Protein AF-A7HJP1-F1 (afdb_monomer_lite)

Secondary structure (DSSP, 8-state):
-TTTTT-HHHHHHHHHHHHHHHHHHHHH--HHHHHHHHHHHHHHHHHHHHHHHHHHHHHHHHHHGGGTPPPP---HHHHHHHHHHHHHHHHHHHHHHHHTT-

Structure (mmCIF, N/CA/C/O backbone):
data_AF-A7HJP1-F1
#
_entry.id   AF-A7HJP1-F1
#
loop_
_atom_site.group_PDB
_atom_site.id
_atom_site.type_symbol
_atom_site.label_atom_id
_atom_site.label_alt_id
_atom_site.label_comp_id
_atom_site.label_asym_id
_atom_site.label_entity_id
_atom_site.label_seq_id
_atom_site.pdbx_PDB_ins_code
_atom_site.Cartn_x
_atom_site.Cartn_y
_atom_site.Cartn_z
_atom_site.occupancy
_atom_site.B_iso_or_equiv
_atom_site.auth_seq_id
_atom_site.auth_comp_id
_atom_site.auth_asym_id
_atom_site.auth_atom_id
_atom_site.pdbx_PDB_model_num
ATOM 1 N N . MET A 1 1 ? -16.244 -2.476 -17.952 1.00 65.00 1 MET A N 1
ATOM 2 C CA . MET A 1 1 ? -16.775 -3.621 -17.185 1.00 65.00 1 MET A CA 1
ATOM 3 C C . MET A 1 1 ? -16.773 -3.321 -15.684 1.00 65.00 1 MET A C 1
ATOM 5 O O . MET A 1 1 ? -17.822 -2.960 -15.179 1.00 65.00 1 MET A O 1
ATOM 9 N N . TYR A 1 2 ? -15.620 -3.261 -15.006 1.00 73.06 2 TYR A N 1
ATOM 10 C CA . TYR A 1 2 ? -15.536 -3.094 -13.537 1.00 73.06 2 TYR A CA 1
ATOM 11 C C . TYR A 1 2 ? -16.215 -1.852 -12.921 1.00 73.06 2 TYR A C 1
ATOM 13 O O . TYR A 1 2 ? -16.782 -1.940 -11.837 1.00 73.06 2 TYR A O 1
ATOM 21 N N . ILE A 1 3 ? -16.205 -0.699 -13.602 1.00 68.75 3 ILE A N 1
ATOM 22 C CA . ILE A 1 3 ? -16.883 0.523 -13.117 1.00 68.75 3 ILE A CA 1
ATOM 23 C C . ILE A 1 3 ? -18.410 0.348 -13.118 1.00 68.75 3 ILE A C 1
ATOM 25 O O . ILE A 1 3 ? -19.083 0.767 -12.179 1.00 68.75 3 ILE A O 1
ATOM 29 N N . PHE A 1 4 ? -18.949 -0.303 -14.151 1.00 75.38 4 PHE A N 1
ATOM 30 C CA . PHE A 1 4 ? -20.386 -0.559 -14.286 1.00 75.38 4 PHE A CA 1
ATOM 31 C C . PHE A 1 4 ? -20.877 -1.609 -13.282 1.00 75.38 4 PHE A C 1
ATOM 33 O O . PHE A 1 4 ? -22.018 -1.552 -12.839 1.00 75.38 4 PHE A O 1
ATOM 40 N N . GLU A 1 5 ? -19.986 -2.500 -12.847 1.00 85.19 5 GLU A N 1
ATOM 41 C CA . GLU A 1 5 ? -20.230 -3.485 -11.786 1.00 85.19 5 GLU A CA 1
ATOM 42 C C . GLU A 1 5 ? -19.968 -2.936 -10.369 1.00 85.19 5 GLU A C 1
ATOM 44 O O . GLU A 1 5 ? -19.972 -3.694 -9.404 1.00 85.19 5 GLU A O 1
ATOM 49 N N . LYS A 1 6 ? -19.733 -1.621 -10.219 1.00 84.94 6 LYS A N 1
ATOM 50 C CA . LYS A 1 6 ? -19.424 -0.944 -8.940 1.00 84.94 6 LYS A CA 1
ATOM 51 C C . LYS A 1 6 ? -18.158 -1.452 -8.233 1.00 84.94 6 LYS A C 1
ATOM 53 O O . LYS A 1 6 ? -17.942 -1.180 -7.053 1.00 84.94 6 LYS A O 1
ATOM 58 N N . GLN A 1 7 ? -17.267 -2.131 -8.951 1.00 86.69 7 GLN A N 1
ATOM 59 C CA . GLN A 1 7 ? -15.986 -2.617 -8.433 1.00 86.69 7 GLN A CA 1
ATOM 60 C C . GLN A 1 7 ? -14.910 -1.525 -8.539 1.00 86.69 7 GLN A C 1
ATOM 62 O O . GLN A 1 7 ? -13.897 -1.667 -9.228 1.00 86.69 7 GLN A O 1
ATOM 67 N N . TYR A 1 8 ? -15.139 -0.395 -7.866 1.00 83.38 8 TYR A N 1
ATOM 68 C CA . TYR A 1 8 ? -14.315 0.810 -8.017 1.00 83.38 8 TYR A CA 1
ATOM 69 C C . TYR A 1 8 ? -12.863 0.619 -7.564 1.00 83.38 8 TYR A C 1
ATOM 71 O O . TYR A 1 8 ? -11.949 1.104 -8.226 1.00 83.38 8 TYR A O 1
ATOM 79 N N . ILE A 1 9 ? -12.636 -0.135 -6.482 1.00 77.81 9 ILE A N 1
ATOM 80 C CA . ILE A 1 9 ? -11.284 -0.432 -5.981 1.00 77.81 9 ILE A CA 1
ATOM 81 C C . ILE A 1 9 ? -10.499 -1.235 -7.023 1.00 77.81 9 ILE A C 1
ATOM 83 O O . ILE A 1 9 ? -9.353 -0.915 -7.328 1.00 77.81 9 ILE A O 1
ATOM 87 N N . PHE A 1 10 ? -11.135 -2.240 -7.625 1.00 81.12 10 PHE A N 1
ATOM 88 C CA . PHE A 1 10 ? -10.498 -3.063 -8.646 1.00 81.12 10 PHE A CA 1
ATOM 89 C C . PHE A 1 10 ? -10.211 -2.268 -9.928 1.00 81.12 10 PHE A C 1
ATOM 91 O O . PHE A 1 10 ? -9.123 -2.368 -10.497 1.00 81.12 10 PHE A O 1
ATOM 98 N N . ALA A 1 11 ? -11.145 -1.404 -10.340 1.00 85.12 11 ALA A N 1
ATOM 99 C CA . ALA A 1 11 ? -10.940 -0.490 -11.460 1.00 85.12 11 ALA A CA 1
ATOM 100 C C . ALA A 1 11 ? -9.761 0.473 -11.216 1.00 85.12 11 ALA A C 1
ATOM 102 O O . ALA A 1 11 ? -8.931 0.661 -12.106 1.00 85.12 11 ALA A O 1
ATOM 103 N N . LEU A 1 12 ? -9.646 1.034 -10.007 1.00 83.12 12 LEU A N 1
ATOM 104 C CA . LEU A 1 12 ? -8.541 1.912 -9.606 1.00 83.12 12 LEU A CA 1
ATOM 105 C C . LEU A 1 12 ? -7.190 1.184 -9.644 1.00 83.12 12 LEU A C 1
ATOM 107 O O . LEU A 1 12 ? -6.196 1.740 -10.118 1.00 83.12 12 LEU A O 1
ATOM 111 N N . ILE A 1 13 ? -7.156 -0.064 -9.172 1.00 84.81 13 ILE A N 1
ATOM 112 C CA . ILE A 1 13 ? -5.962 -0.914 -9.194 1.00 84.81 13 ILE A CA 1
ATOM 113 C C . ILE A 1 13 ? -5.503 -1.168 -10.629 1.00 84.81 13 ILE A C 1
ATOM 115 O O . ILE A 1 13 ? -4.341 -0.912 -10.944 1.00 84.81 13 ILE A O 1
ATOM 119 N N . LEU A 1 14 ? -6.402 -1.616 -11.511 1.00 87.31 14 LEU A N 1
ATOM 120 C CA . LEU A 1 14 ? -6.078 -1.879 -12.916 1.00 87.31 14 LEU A CA 1
ATOM 121 C C . LEU A 1 14 ? -5.628 -0.618 -13.653 1.00 87.31 14 LEU A C 1
ATOM 123 O O . LEU A 1 14 ? -4.662 -0.656 -14.419 1.00 87.31 14 LEU A O 1
ATOM 127 N N . PHE A 1 15 ? -6.306 0.502 -13.408 1.00 86.94 15 PHE A N 1
ATOM 128 C CA . PHE A 1 15 ? -5.936 1.783 -13.993 1.00 86.94 15 PHE A CA 1
ATOM 129 C C . PHE A 1 15 ? -4.533 2.204 -13.549 1.00 86.94 15 PHE A C 1
ATOM 131 O O . PHE A 1 15 ? -3.686 2.522 -14.385 1.00 86.94 15 PHE A O 1
ATOM 138 N N . THR A 1 16 ? -4.251 2.131 -12.247 1.00 84.00 16 THR A N 1
ATOM 139 C CA . THR A 1 16 ? -2.945 2.523 -11.709 1.00 84.00 16 THR A CA 1
ATOM 140 C C . THR A 1 16 ? -1.840 1.596 -12.195 1.00 84.00 16 THR A C 1
ATOM 142 O O . THR A 1 16 ? -0.787 2.072 -12.613 1.00 84.00 16 THR A O 1
ATOM 145 N N . PHE A 1 17 ? -2.086 0.285 -12.201 1.00 90.06 17 PHE A N 1
ATOM 146 C CA . PHE A 1 17 ? -1.164 -0.695 -12.761 1.00 90.06 17 PHE A CA 1
ATOM 147 C C . PHE A 1 17 ? -0.789 -0.344 -14.200 1.00 90.06 17 PHE A C 1
ATOM 149 O O . PHE A 1 17 ? 0.390 -0.247 -14.525 1.00 90.06 17 PHE A O 1
ATOM 156 N N . SER A 1 18 ? -1.796 -0.108 -15.043 1.00 91.81 18 SER A N 1
ATOM 157 C CA . SER A 1 18 ? -1.609 0.179 -16.465 1.00 91.81 18 SER A CA 1
ATOM 158 C C . SER A 1 18 ? -0.843 1.484 -16.674 1.00 91.81 18 SER A C 1
ATOM 160 O O . SER A 1 18 ? 0.098 1.534 -17.462 1.00 91.81 18 SER A O 1
ATOM 162 N N . LEU A 1 19 ? -1.187 2.532 -15.922 1.00 89.31 19 LEU A N 1
ATOM 163 C CA . LEU A 1 19 ? -0.542 3.838 -16.025 1.00 89.31 19 LEU A CA 1
ATOM 164 C C . LEU A 1 19 ? 0.917 3.792 -15.551 1.00 89.31 19 LEU A C 1
ATOM 166 O O . LEU A 1 19 ? 1.810 4.293 -16.238 1.00 89.31 19 LEU A O 1
ATOM 170 N N . VAL A 1 20 ? 1.190 3.143 -14.416 1.00 86.69 20 VAL A N 1
ATOM 171 C CA . VAL A 1 20 ? 2.556 2.958 -13.898 1.00 86.69 20 VAL A CA 1
ATOM 172 C C . VAL A 1 20 ? 3.374 2.057 -14.819 1.00 86.69 20 VAL A C 1
ATOM 174 O O . VAL A 1 20 ? 4.545 2.340 -15.064 1.00 86.69 20 VAL A O 1
ATOM 177 N N . PHE A 1 21 ? 2.774 1.002 -15.371 1.00 90.38 21 PHE A N 1
ATOM 178 C CA . PHE A 1 21 ? 3.438 0.127 -16.330 1.00 90.38 21 PHE A CA 1
ATOM 179 C C . PHE A 1 21 ? 3.838 0.891 -17.593 1.00 90.38 21 PHE A C 1
ATOM 181 O O . PHE A 1 21 ? 5.005 0.850 -17.972 1.00 90.38 21 PHE A O 1
ATOM 188 N N . LEU A 1 22 ? 2.905 1.620 -18.214 1.00 90.94 22 LEU A N 1
ATOM 189 C CA . LEU A 1 22 ? 3.159 2.370 -19.447 1.00 90.94 22 LEU A CA 1
ATOM 190 C C . LEU A 1 22 ? 4.201 3.470 -19.241 1.00 90.94 22 LEU A C 1
ATOM 192 O O . LEU A 1 22 ? 5.112 3.612 -20.053 1.00 90.94 22 LEU A O 1
ATOM 196 N N . THR A 1 23 ? 4.106 4.219 -18.141 1.00 87.25 23 THR A N 1
ATOM 197 C CA . THR A 1 23 ? 5.090 5.262 -17.810 1.00 87.25 23 THR A CA 1
ATOM 198 C C . THR A 1 23 ? 6.472 4.666 -17.550 1.00 87.25 23 THR A C 1
ATOM 200 O O . THR A 1 23 ? 7.444 5.121 -18.143 1.00 87.25 23 THR A O 1
ATOM 203 N N . SER A 1 24 ? 6.557 3.583 -16.773 1.00 83.25 24 SER A N 1
ATOM 204 C CA . SER A 1 24 ? 7.825 2.884 -16.525 1.00 83.25 24 SER A CA 1
ATOM 205 C C . SER A 1 24 ? 8.383 2.246 -17.801 1.00 83.25 24 SER A C 1
ATOM 207 O O . SER A 1 24 ? 9.588 2.207 -18.008 1.00 83.25 24 SER A O 1
ATOM 209 N N . PHE A 1 25 ? 7.531 1.726 -18.688 1.00 88.94 25 PHE A N 1
ATOM 210 C CA . PHE A 1 25 ? 7.967 1.158 -19.965 1.00 88.94 25 PHE A CA 1
ATOM 211 C C . PHE A 1 25 ? 8.501 2.230 -20.908 1.00 88.94 25 PHE A C 1
ATOM 213 O O . PHE A 1 25 ? 9.545 2.025 -21.519 1.00 88.94 25 PHE A O 1
ATOM 220 N N . ARG A 1 26 ? 7.850 3.395 -20.958 1.00 89.69 26 ARG A N 1
ATOM 221 C CA . ARG A 1 26 ? 8.360 4.564 -21.680 1.00 89.69 26 ARG A CA 1
ATOM 222 C C . ARG A 1 26 ? 9.718 5.023 -21.144 1.00 89.69 26 ARG A C 1
ATOM 224 O O . ARG A 1 26 ? 10.556 5.447 -21.927 1.00 89.69 26 ARG A O 1
ATOM 231 N N . GLU A 1 27 ? 9.918 4.953 -19.834 1.00 84.50 27 GLU A N 1
ATOM 232 C CA . GLU A 1 27 ? 11.134 5.421 -19.168 1.00 84.50 27 GLU A CA 1
ATOM 233 C C . GLU A 1 27 ? 12.304 4.429 -19.278 1.00 84.50 27 GLU A C 1
ATOM 235 O O . GLU A 1 27 ? 13.428 4.827 -19.565 1.00 84.50 27 GLU A O 1
ATOM 240 N N . PHE A 1 28 ? 12.050 3.129 -19.100 1.00 84.75 28 PHE A N 1
ATOM 241 C CA . PHE A 1 28 ? 13.104 2.110 -18.995 1.00 84.75 28 PHE A CA 1
ATOM 242 C C . PHE A 1 28 ? 13.203 1.167 -20.203 1.00 84.75 28 PHE A C 1
ATOM 244 O O . PHE A 1 28 ? 14.159 0.395 -20.290 1.00 84.75 28 PHE A O 1
ATOM 251 N N . GLY A 1 29 ? 12.206 1.141 -21.094 1.00 84.56 29 GLY A N 1
ATOM 252 C CA . GLY A 1 29 ? 12.167 0.296 -22.299 1.00 84.56 29 GLY A CA 1
ATOM 253 C C . GLY A 1 29 ? 12.161 -1.220 -22.054 1.00 84.56 29 GLY A C 1
ATOM 254 O O . GLY A 1 29 ? 12.236 -2.001 -22.999 1.00 84.56 29 GLY A O 1
ATOM 255 N N . LYS A 1 30 ? 12.096 -1.670 -20.792 1.00 86.19 30 LYS A N 1
ATOM 256 C CA . LYS A 1 30 ? 12.228 -3.082 -20.398 1.00 86.19 30 LYS A CA 1
ATOM 257 C C . LYS A 1 30 ? 10.951 -3.576 -19.718 1.00 86.19 30 LYS A C 1
ATOM 259 O O . LYS A 1 30 ? 10.718 -3.203 -18.565 1.00 86.19 30 LYS A O 1
ATOM 264 N N . PRO A 1 31 ? 10.175 -4.484 -20.347 1.00 87.69 31 PRO A N 1
ATOM 265 C CA . PRO A 1 31 ? 8.903 -4.950 -19.794 1.00 87.69 31 PRO A CA 1
ATOM 266 C C . PRO A 1 31 ? 9.043 -5.531 -18.383 1.00 87.69 31 PRO A C 1
ATOM 268 O O . PRO A 1 31 ? 8.248 -5.210 -17.507 1.00 87.69 31 PRO A O 1
ATOM 271 N N . ALA A 1 32 ? 10.091 -6.322 -18.127 1.00 86.12 32 ALA A N 1
ATOM 272 C CA . ALA A 1 32 ? 10.318 -6.956 -16.826 1.00 86.12 32 ALA A CA 1
ATOM 273 C C . ALA A 1 32 ? 10.469 -5.945 -15.672 1.00 86.12 32 ALA A C 1
ATOM 275 O O . ALA A 1 32 ? 9.966 -6.172 -14.572 1.00 86.12 32 ALA A O 1
ATOM 276 N N . ILE A 1 33 ? 11.137 -4.812 -15.917 1.00 81.81 33 ILE A N 1
ATOM 277 C CA . ILE A 1 33 ? 11.316 -3.758 -14.910 1.00 81.81 33 ILE A CA 1
ATOM 278 C C . ILE A 1 33 ? 9.992 -3.021 -14.700 1.00 81.81 33 ILE A C 1
ATOM 280 O O . ILE A 1 33 ? 9.569 -2.837 -13.559 1.00 81.81 33 ILE A O 1
ATOM 284 N N . SER A 1 34 ? 9.299 -2.678 -15.785 1.00 86.44 34 SER A N 1
ATOM 285 C CA . SER A 1 34 ? 8.002 -2.000 -15.733 1.00 86.44 34 SER A CA 1
ATOM 286 C C . 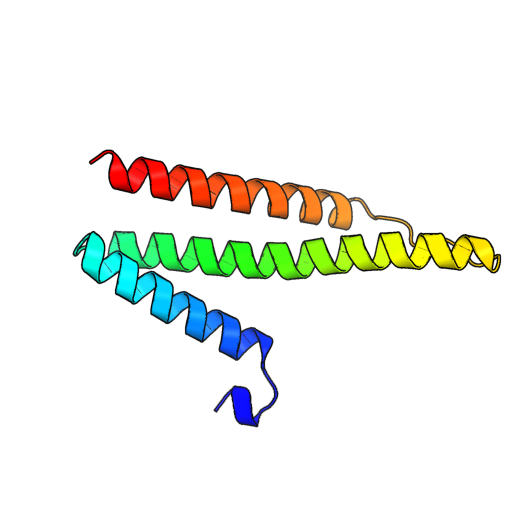SER A 1 34 ? 6.938 -2.821 -15.010 1.00 86.44 34 SER A C 1
ATOM 288 O O . SER A 1 34 ? 6.227 -2.282 -14.165 1.00 86.44 34 SER A O 1
ATOM 290 N N . TYR A 1 35 ? 6.871 -4.132 -15.262 1.00 87.19 35 TYR A N 1
ATOM 291 C CA . TYR A 1 35 ? 5.980 -5.051 -14.547 1.00 87.19 35 TYR A CA 1
ATOM 292 C C . TYR A 1 35 ? 6.270 -5.085 -13.050 1.00 87.19 35 TYR A C 1
ATOM 294 O O . TYR A 1 35 ? 5.336 -5.073 -12.245 1.00 87.19 35 TYR A O 1
ATOM 302 N N . ARG A 1 36 ? 7.554 -5.111 -12.675 1.00 84.50 36 ARG A N 1
ATOM 303 C CA . ARG A 1 36 ? 7.977 -5.125 -11.273 1.00 84.50 36 ARG A CA 1
ATOM 304 C C . ARG A 1 36 ? 7.570 -3.836 -10.564 1.00 84.50 36 ARG A C 1
ATOM 306 O O . ARG A 1 36 ? 6.991 -3.904 -9.484 1.00 84.50 36 ARG A O 1
ATOM 313 N N . ILE A 1 37 ? 7.830 -2.679 -11.176 1.00 81.94 37 ILE A N 1
ATOM 314 C CA . ILE A 1 37 ? 7.452 -1.372 -10.621 1.00 81.94 37 ILE A CA 1
ATOM 315 C C . ILE A 1 37 ? 5.926 -1.268 -10.501 1.00 81.94 37 ILE A C 1
ATOM 317 O O . ILE A 1 37 ? 5.426 -0.912 -9.436 1.00 81.94 37 ILE A O 1
ATOM 321 N N . ALA A 1 38 ? 5.179 -1.641 -11.541 1.00 86.88 38 ALA A N 1
ATOM 322 C CA . ALA A 1 38 ? 3.719 -1.586 -11.529 1.00 86.88 38 ALA A CA 1
ATOM 323 C C . ALA A 1 38 ? 3.097 -2.481 -10.440 1.00 86.88 38 ALA A C 1
ATOM 325 O O . ALA A 1 38 ? 2.216 -2.025 -9.712 1.00 86.88 38 ALA A O 1
ATOM 326 N N . HIS A 1 39 ? 3.591 -3.713 -10.256 1.00 85.25 39 HIS A N 1
ATOM 327 C CA . HIS A 1 39 ? 3.127 -4.600 -9.178 1.00 85.25 39 HIS A CA 1
ATOM 328 C C . HIS A 1 39 ? 3.391 -4.026 -7.786 1.00 85.25 39 HIS A C 1
ATOM 330 O O . HIS A 1 39 ? 2.525 -4.094 -6.916 1.00 85.25 39 HIS A O 1
ATOM 336 N N . LEU A 1 40 ? 4.565 -3.429 -7.572 1.00 82.69 40 LEU A N 1
ATOM 337 C CA . LEU A 1 40 ? 4.893 -2.790 -6.297 1.00 82.69 40 LEU A CA 1
ATOM 338 C C . LEU A 1 40 ? 3.970 -1.606 -5.997 1.00 82.69 40 LEU A C 1
ATOM 340 O O . LEU A 1 40 ? 3.545 -1.437 -4.858 1.00 82.69 40 LEU A O 1
ATOM 344 N N . TYR A 1 41 ? 3.621 -0.817 -7.014 1.00 82.31 41 TYR A N 1
ATOM 345 C CA . TYR A 1 41 ? 2.669 0.284 -6.876 1.00 82.31 41 TYR A CA 1
ATOM 346 C C . TYR A 1 41 ? 1.261 -0.200 -6.517 1.00 82.31 41 TYR A C 1
ATOM 348 O O . TYR A 1 41 ? 0.642 0.358 -5.612 1.00 82.31 41 TYR A O 1
ATOM 356 N N . VAL A 1 42 ? 0.773 -1.254 -7.176 1.00 84.06 42 VAL A N 1
ATOM 357 C CA . VAL A 1 42 ? -0.526 -1.865 -6.855 1.00 84.06 42 VAL A CA 1
ATOM 358 C C . VAL A 1 42 ? -0.547 -2.417 -5.436 1.00 84.06 42 VAL A C 1
ATOM 360 O O . VAL A 1 42 ? -1.469 -2.114 -4.679 1.00 84.06 42 VAL A O 1
ATOM 363 N N . GLY A 1 43 ? 0.480 -3.183 -5.057 1.00 81.56 43 GLY A N 1
ATOM 364 C CA . GLY A 1 43 ? 0.609 -3.704 -3.699 1.00 81.56 43 GLY A CA 1
ATOM 365 C C . GLY A 1 43 ? 0.592 -2.574 -2.674 1.00 81.56 43 GLY A C 1
ATOM 366 O O . GLY A 1 43 ? -0.166 -2.623 -1.711 1.00 81.56 43 GLY A O 1
ATOM 367 N N . ASN A 1 44 ? 1.344 -1.502 -2.926 1.00 81.75 44 ASN A N 1
ATOM 368 C CA . ASN A 1 44 ? 1.377 -0.341 -2.047 1.00 81.75 44 ASN A CA 1
ATOM 369 C C . ASN A 1 44 ? 0.008 0.340 -1.892 1.00 81.75 44 ASN A C 1
ATOM 371 O O . ASN A 1 44 ? -0.353 0.710 -0.782 1.00 81.75 44 ASN A O 1
ATOM 375 N N . ILE A 1 45 ? -0.774 0.474 -2.968 1.00 81.44 45 ILE A N 1
ATOM 376 C CA . ILE A 1 45 ? -2.139 1.021 -2.889 1.00 81.44 45 ILE A CA 1
ATOM 377 C C . ILE A 1 45 ? -3.037 0.138 -2.024 1.00 81.44 45 ILE A C 1
ATOM 379 O O . ILE A 1 45 ? -3.743 0.652 -1.161 1.00 81.44 45 ILE A O 1
ATOM 383 N N . LEU A 1 46 ? -2.995 -1.180 -2.222 1.00 83.12 46 LEU A N 1
ATOM 384 C CA . LEU A 1 46 ? -3.792 -2.128 -1.441 1.00 83.12 46 LEU A CA 1
ATOM 385 C C . LEU A 1 46 ? -3.453 -2.068 0.051 1.00 83.12 46 LEU A C 1
ATOM 387 O O . LEU A 1 46 ? -4.354 -2.001 0.890 1.00 83.12 46 LEU A O 1
ATOM 391 N N . PHE A 1 47 ? -2.161 -2.036 0.380 1.00 82.75 47 PHE A N 1
ATOM 392 C CA . PHE A 1 47 ? -1.712 -1.872 1.757 1.00 82.75 47 PHE A CA 1
ATOM 393 C C . PHE A 1 47 ? -2.124 -0.512 2.326 1.00 82.75 47 PHE A C 1
ATOM 395 O O . PHE A 1 47 ? -2.671 -0.466 3.419 1.00 82.75 47 PHE A O 1
ATOM 402 N N . LEU A 1 48 ? -1.968 0.583 1.576 1.00 83.19 48 LEU A N 1
ATOM 403 C CA . LEU A 1 48 ? -2.377 1.919 2.019 1.00 83.19 48 LEU A CA 1
ATOM 404 C C . LEU A 1 48 ? -3.882 1.998 2.316 1.00 83.19 48 LEU A C 1
ATOM 406 O O . LEU A 1 48 ? -4.264 2.540 3.348 1.00 83.19 48 LEU A O 1
ATOM 410 N N . ILE A 1 49 ? -4.730 1.447 1.441 1.00 84.94 49 ILE A N 1
ATOM 411 C CA . ILE A 1 49 ? -6.185 1.407 1.650 1.00 84.94 49 ILE A CA 1
ATOM 412 C C . ILE A 1 49 ? -6.504 0.609 2.916 1.00 84.94 49 ILE A C 1
ATOM 414 O O . ILE A 1 49 ? -7.262 1.074 3.764 1.00 84.94 49 ILE A O 1
ATOM 418 N N . THR A 1 50 ? -5.892 -0.565 3.070 1.00 83.75 50 THR A N 1
ATOM 419 C CA . THR A 1 50 ? -6.157 -1.463 4.202 1.00 83.75 50 THR A CA 1
ATOM 420 C C . THR A 1 50 ? -5.660 -0.870 5.522 1.00 83.75 50 THR A C 1
ATOM 422 O O . THR A 1 50 ? -6.420 -0.761 6.481 1.00 83.75 50 THR A O 1
ATOM 425 N N . GLY A 1 51 ? -4.404 -0.423 5.577 1.00 83.25 51 GLY A N 1
ATOM 426 C CA . GLY A 1 51 ? -3.819 0.212 6.756 1.00 83.25 51 GLY A CA 1
ATOM 427 C C . GLY A 1 51 ? -4.492 1.542 7.101 1.00 83.25 51 GLY A C 1
ATOM 428 O O . GLY A 1 51 ? -4.720 1.826 8.273 1.00 83.25 51 GLY A O 1
ATOM 429 N N . GLY A 1 52 ? -4.876 2.329 6.092 1.00 85.19 52 GLY A N 1
ATOM 430 C CA . GLY A 1 52 ? -5.641 3.562 6.268 1.00 85.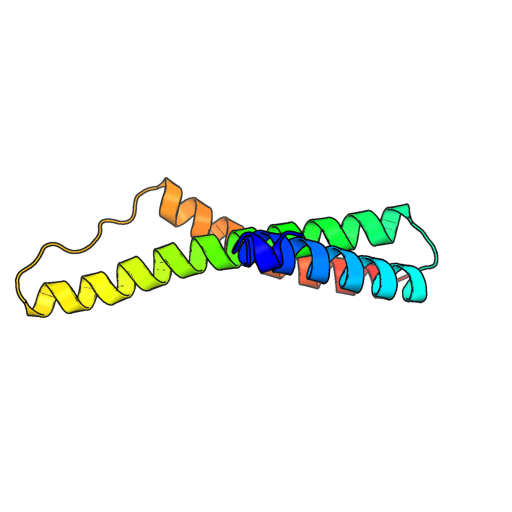19 52 GLY A CA 1
ATOM 431 C C . GLY A 1 52 ? -7.028 3.303 6.855 1.00 85.19 52 GLY A C 1
ATOM 432 O O . GLY A 1 52 ? -7.431 4.002 7.779 1.00 85.19 52 GLY A O 1
ATOM 433 N N . TYR A 1 53 ? -7.728 2.268 6.385 1.00 86.81 53 TYR A N 1
ATOM 434 C CA . TYR A 1 53 ? -9.016 1.855 6.945 1.00 86.81 53 TYR A CA 1
ATOM 435 C C . TYR A 1 53 ? -8.899 1.462 8.422 1.00 86.81 53 TYR A C 1
ATOM 437 O O . TYR A 1 53 ? -9.663 1.956 9.251 1.00 86.81 53 TYR A O 1
ATOM 445 N N . VAL A 1 54 ? -7.916 0.624 8.765 1.00 85.75 54 VAL A N 1
ATOM 446 C CA . VAL A 1 54 ? -7.646 0.211 10.153 1.00 85.75 54 VAL A CA 1
ATOM 447 C C . VAL A 1 54 ? -7.342 1.425 11.034 1.00 85.75 54 VAL A C 1
ATOM 449 O O . VAL A 1 54 ? -7.926 1.585 12.105 1.00 85.75 54 VAL A O 1
ATOM 452 N N . PHE A 1 55 ? -6.474 2.320 10.563 1.00 85.88 55 PHE A N 1
ATOM 453 C CA . PHE A 1 55 ? -6.097 3.530 11.287 1.00 85.88 55 PHE A CA 1
ATOM 454 C C . PHE A 1 55 ? -7.281 4.478 11.511 1.00 85.88 55 PHE A C 1
ATOM 456 O O . PHE A 1 55 ? -7.491 4.951 12.628 1.00 85.88 55 PHE A O 1
ATOM 463 N N . LEU A 1 56 ? -8.086 4.730 10.475 1.00 86.38 56 LEU A N 1
ATOM 464 C CA . LEU A 1 56 ? -9.284 5.563 10.580 1.00 86.38 56 LEU A CA 1
ATOM 465 C C . LEU A 1 56 ? -10.313 4.940 11.522 1.00 86.38 56 LEU A C 1
ATOM 467 O O . LEU A 1 56 ? -10.866 5.645 12.358 1.00 86.38 56 LEU A O 1
ATOM 471 N N . THR A 1 57 ? -10.524 3.626 11.438 1.00 86.06 57 THR A N 1
ATOM 472 C CA . THR A 1 57 ? -11.423 2.893 12.343 1.00 86.06 57 THR A CA 1
ATOM 473 C C . THR A 1 57 ? -10.981 3.053 13.794 1.00 86.06 57 THR A C 1
ATOM 475 O O . THR A 1 57 ? -11.794 3.356 14.666 1.00 86.06 57 THR A O 1
ATOM 478 N N . PHE A 1 58 ? -9.678 2.932 14.053 1.00 85.31 58 PHE A N 1
ATOM 479 C CA . PHE A 1 58 ? -9.117 3.159 15.378 1.00 85.31 58 PHE A CA 1
ATOM 480 C C . PHE A 1 58 ? -9.337 4.600 15.864 1.00 85.31 58 PHE A C 1
ATOM 482 O O . PHE A 1 58 ? -9.833 4.789 16.975 1.00 85.31 58 PHE A O 1
ATOM 489 N N . ILE A 1 59 ? -9.052 5.615 15.038 1.00 87.00 59 ILE A N 1
ATOM 490 C CA . ILE A 1 59 ? -9.277 7.028 15.391 1.00 87.00 59 ILE A CA 1
ATOM 491 C C . ILE A 1 59 ? -10.753 7.313 15.662 1.00 87.00 59 ILE A C 1
ATOM 493 O O . ILE A 1 59 ? -11.075 7.921 16.680 1.00 87.00 59 ILE A O 1
ATOM 497 N N . PHE A 1 60 ? -11.660 6.875 14.790 1.00 85.19 60 PHE A N 1
ATOM 498 C CA . PHE A 1 60 ? -13.090 7.090 15.000 1.00 85.19 60 PHE A CA 1
ATOM 499 C C . PHE A 1 60 ? -13.573 6.400 16.274 1.00 85.19 60 PHE A C 1
ATOM 501 O O . PHE A 1 60 ? -14.317 6.994 17.046 1.00 85.19 60 PHE A O 1
ATOM 508 N N . SER A 1 61 ? -13.057 5.210 16.583 1.00 86.50 61 SER A N 1
ATOM 509 C CA . SER A 1 61 ? -13.388 4.538 17.841 1.00 86.50 61 SER A CA 1
ATOM 510 C C . SER A 1 61 ? -12.898 5.281 19.095 1.00 86.50 61 SER A C 1
ATOM 512 O O . SER A 1 61 ? -13.443 5.078 20.178 1.00 86.50 61 SER A O 1
ATOM 514 N N . MET A 1 62 ? -11.905 6.173 18.982 1.00 85.19 62 MET A N 1
ATOM 515 C CA . MET A 1 62 ? -11.509 7.039 20.101 1.00 85.19 62 MET A CA 1
ATOM 516 C C . MET A 1 62 ? -12.574 8.092 20.406 1.00 85.19 62 MET A C 1
ATOM 518 O O . MET A 1 62 ? -12.746 8.456 21.567 1.00 85.19 62 MET A O 1
ATOM 522 N N . ILE A 1 63 ? -13.319 8.545 19.394 1.00 84.88 63 ILE A N 1
ATOM 523 C CA . ILE A 1 63 ? -14.463 9.445 19.578 1.00 84.88 63 ILE A CA 1
ATOM 524 C C . ILE A 1 63 ? -15.585 8.710 20.318 1.00 84.88 63 ILE A C 1
ATOM 526 O O . ILE A 1 63 ? -16.194 9.278 21.217 1.00 84.88 63 ILE A O 1
ATOM 530 N N . ASN A 1 64 ? -15.793 7.424 20.035 1.00 80.75 64 ASN A N 1
ATOM 531 C CA . ASN A 1 64 ? -16.793 6.598 20.720 1.00 80.75 64 ASN A CA 1
ATOM 532 C C . ASN A 1 64 ? -16.539 6.491 22.237 1.00 80.75 64 ASN A C 1
ATOM 534 O O . ASN A 1 64 ? -17.484 6.393 23.020 1.00 80.75 64 ASN A O 1
ATOM 538 N N . LYS A 1 65 ? -15.284 6.650 22.684 1.00 78.75 65 LYS A N 1
ATOM 539 C CA . LYS A 1 65 ? -14.943 6.756 24.112 1.00 78.75 65 LYS A CA 1
ATOM 540 C C . LYS A 1 65 ? -15.618 7.951 24.801 1.00 78.75 65 LYS A C 1
ATOM 542 O O . LYS A 1 65 ? -15.929 7.867 25.985 1.00 78.75 65 LYS A O 1
ATOM 547 N N . ILE A 1 66 ? -15.859 9.048 24.077 1.00 80.06 66 ILE A N 1
ATOM 548 C CA . ILE A 1 66 ? -16.563 10.239 24.586 1.00 80.06 66 ILE A CA 1
ATOM 549 C C . ILE A 1 66 ? -18.026 9.900 24.913 1.00 80.06 66 ILE A C 1
ATOM 551 O O . ILE A 1 66 ? -18.593 10.454 25.850 1.00 80.06 66 ILE A O 1
ATOM 555 N N . PHE A 1 67 ? -18.609 8.940 24.194 1.00 84.69 67 PHE A N 1
ATOM 556 C CA . PHE A 1 67 ? -19.982 8.465 24.378 1.00 84.69 67 PHE A CA 1
ATOM 557 C C . PHE A 1 67 ? -20.085 7.241 25.307 1.00 84.69 67 PHE A C 1
ATOM 559 O O . PHE A 1 67 ? -21.160 6.667 25.449 1.00 84.69 67 PHE A O 1
ATOM 566 N N . GLY A 1 68 ? -18.985 6.843 25.959 1.00 81.44 68 GLY A N 1
ATOM 567 C CA . GLY A 1 68 ? -18.952 5.700 26.879 1.00 81.44 68 GLY A CA 1
ATOM 568 C C . GLY A 1 68 ? -18.896 4.328 26.199 1.00 81.44 68 GLY A C 1
ATOM 569 O O . GLY A 1 68 ? -18.995 3.308 26.879 1.00 81.44 68 GLY A O 1
ATOM 570 N N . GLU A 1 69 ? -18.712 4.276 24.880 1.00 82.44 69 GLU A N 1
ATOM 571 C CA . GLU A 1 69 ? -18.553 3.026 24.139 1.00 82.44 69 GLU A CA 1
ATOM 572 C C . GLU A 1 69 ? -17.111 2.491 24.206 1.00 82.44 69 GLU A C 1
ATOM 574 O O . GLU A 1 69 ? -16.138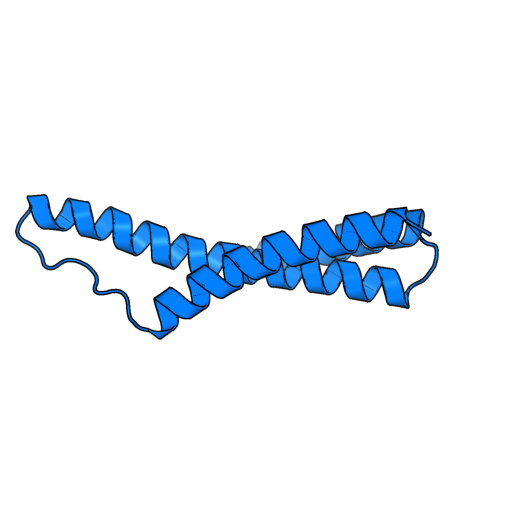 3.215 24.448 1.00 82.44 69 GLU A O 1
ATOM 579 N N . SER A 1 70 ? -16.955 1.186 23.969 1.00 77.62 70 SER A N 1
ATOM 580 C CA . SER A 1 70 ? -15.647 0.533 23.937 1.00 77.62 70 SER A CA 1
ATOM 581 C C . SER A 1 70 ? -14.845 0.914 22.691 1.00 77.62 70 SER A C 1
ATOM 583 O O . SER A 1 70 ? -15.346 0.833 21.571 1.00 77.62 70 SER A O 1
ATOM 585 N N . ILE A 1 71 ? -13.567 1.236 22.885 1.00 82.38 71 ILE A N 1
ATOM 586 C CA . ILE A 1 71 ? -12.618 1.554 21.809 1.00 82.38 71 ILE A CA 1
ATOM 587 C C . ILE A 1 71 ? -12.334 0.298 20.978 1.00 82.38 71 ILE A C 1
ATOM 589 O O . ILE A 1 71 ? -12.205 -0.804 21.523 1.00 82.38 71 ILE A O 1
ATOM 593 N N . TYR A 1 72 ? -12.159 0.477 19.669 1.00 82.25 72 TYR A N 1
ATOM 594 C CA . TYR A 1 72 ? -11.674 -0.574 18.788 1.00 82.25 72 TYR A CA 1
ATOM 595 C C . TYR A 1 72 ? -10.277 -1.019 19.23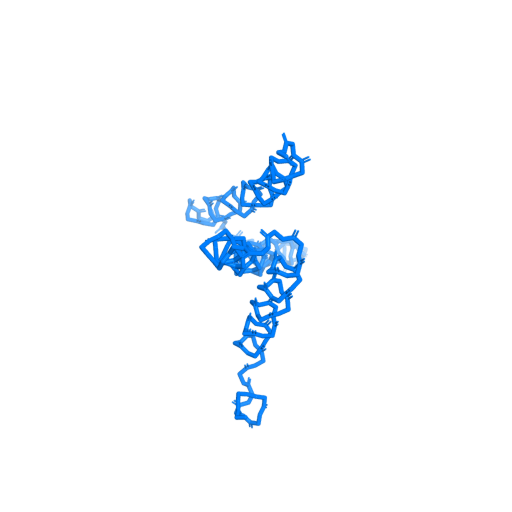6 1.00 82.25 72 TYR A C 1
ATOM 597 O O . TYR A 1 72 ? -9.327 -0.232 19.271 1.00 82.25 72 TYR A O 1
ATOM 605 N N . LYS A 1 73 ? -10.146 -2.295 19.604 1.00 84.25 73 LYS A N 1
ATOM 606 C CA . LYS A 1 73 ? -8.862 -2.874 20.003 1.00 84.25 73 LYS A CA 1
ATOM 607 C C . LYS A 1 73 ? -8.091 -3.289 18.760 1.00 84.25 73 LYS A C 1
ATOM 609 O O . LYS A 1 73 ? -8.489 -4.232 18.083 1.00 84.25 73 LYS A O 1
ATOM 614 N N . LEU A 1 74 ? -6.966 -2.621 18.515 1.00 83.69 74 LEU A N 1
ATOM 615 C CA . LEU A 1 74 ? -6.009 -3.038 17.494 1.00 83.69 74 LEU A CA 1
ATOM 616 C C . LEU A 1 74 ? -5.496 -4.444 17.813 1.00 83.69 74 LEU A C 1
ATOM 618 O O . LEU A 1 74 ? -4.972 -4.697 18.900 1.00 83.69 74 LEU A O 1
ATOM 622 N N . THR A 1 75 ? -5.643 -5.351 16.858 1.00 88.69 75 THR A N 1
ATOM 623 C CA . THR A 1 75 ? -5.061 -6.688 16.923 1.00 88.69 75 THR A CA 1
ATOM 624 C C . THR A 1 75 ? -3.601 -6.665 16.464 1.00 88.69 75 THR A C 1
ATOM 626 O O . THR A 1 75 ? -3.137 -5.726 15.814 1.00 88.69 75 THR A O 1
ATOM 629 N N . ASN A 1 76 ? -2.853 -7.736 16.741 1.00 84.19 76 ASN A N 1
ATOM 630 C CA . ASN A 1 76 ? -1.489 -7.875 16.218 1.00 84.19 76 ASN A CA 1
ATOM 631 C C . ASN A 1 76 ? -1.458 -7.847 14.679 1.00 84.19 76 ASN A C 1
ATOM 633 O O . ASN A 1 76 ? -0.512 -7.322 14.097 1.00 84.19 76 ASN A O 1
ATOM 637 N N . ALA A 1 77 ? -2.496 -8.372 14.019 1.00 81.88 77 ALA A N 1
ATOM 638 C CA . ALA A 1 77 ? -2.613 -8.342 12.564 1.00 81.88 77 ALA A CA 1
ATOM 639 C C . ALA A 1 77 ? -2.767 -6.908 12.035 1.00 81.88 77 ALA A C 1
ATOM 641 O O . ALA A 1 77 ? -2.115 -6.551 11.056 1.00 81.88 77 ALA A O 1
ATOM 642 N N . ASP A 1 78 ? -3.549 -6.072 12.721 1.00 81.56 78 ASP A N 1
ATOM 643 C CA . ASP A 1 78 ? -3.748 -4.658 12.381 1.00 81.56 78 ASP A CA 1
ATOM 644 C C . ASP A 1 78 ? -2.439 -3.868 12.467 1.00 81.56 78 ASP A C 1
ATOM 646 O O . ASP A 1 78 ? -2.091 -3.104 11.564 1.00 81.56 78 ASP A O 1
ATOM 650 N N . ILE A 1 79 ? -1.663 -4.113 13.525 1.00 84.44 79 ILE A N 1
ATOM 651 C CA . ILE A 1 79 ? -0.352 -3.488 13.731 1.00 84.44 79 ILE A CA 1
ATOM 652 C C . ILE A 1 79 ? 0.622 -3.915 12.627 1.00 84.44 79 ILE A C 1
ATOM 654 O O . ILE A 1 79 ? 1.299 -3.073 12.032 1.00 84.44 79 ILE A O 1
ATOM 658 N N . VAL A 1 80 ? 0.672 -5.212 12.309 1.00 85.12 80 VAL A N 1
ATOM 659 C CA . VAL A 1 80 ? 1.504 -5.740 11.218 1.00 85.12 80 VAL A CA 1
ATOM 660 C C . VAL A 1 80 ? 1.093 -5.122 9.882 1.00 85.12 80 VAL A C 1
ATOM 662 O O . VAL A 1 80 ? 1.959 -4.665 9.138 1.00 85.12 80 VAL A O 1
ATOM 665 N N . LEU A 1 81 ? -0.207 -5.029 9.592 1.00 82.06 81 LEU A N 1
ATOM 666 C CA . LEU A 1 81 ? -0.733 -4.390 8.384 1.00 82.06 81 LEU A CA 1
ATOM 667 C C . LEU A 1 81 ? -0.303 -2.926 8.278 1.00 82.06 81 LEU A C 1
ATOM 669 O O . LEU A 1 81 ? 0.163 -2.503 7.218 1.00 82.06 81 LEU A O 1
ATOM 673 N N . MET A 1 82 ? -0.390 -2.158 9.365 1.00 80.38 82 MET A N 1
ATOM 674 C CA . MET A 1 82 ? 0.067 -0.766 9.388 1.00 80.38 82 MET A CA 1
ATOM 675 C C . MET A 1 82 ? 1.576 -0.650 9.124 1.00 80.38 82 MET A C 1
ATOM 677 O O . MET A 1 82 ? 1.994 0.165 8.298 1.00 80.38 82 MET A O 1
ATOM 681 N N . ILE A 1 83 ? 2.399 -1.498 9.751 1.00 84.25 83 ILE A N 1
ATOM 68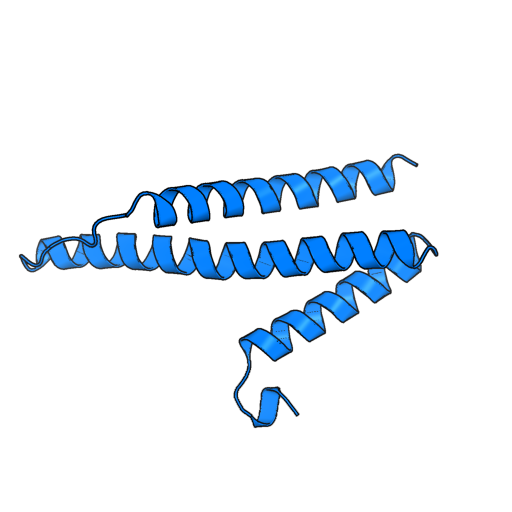2 C CA . ILE A 1 83 ? 3.858 -1.511 9.548 1.00 84.25 83 ILE A CA 1
ATOM 683 C C . ILE A 1 83 ? 4.209 -1.884 8.102 1.00 84.25 83 ILE A C 1
ATOM 685 O O . ILE A 1 83 ? 5.007 -1.195 7.462 1.00 84.25 83 ILE A O 1
ATOM 689 N N . PHE A 1 84 ? 3.592 -2.933 7.553 1.00 82.56 84 PHE A N 1
ATOM 690 C CA . PHE A 1 84 ? 3.800 -3.345 6.162 1.00 82.56 84 PHE A CA 1
ATOM 691 C C . PHE A 1 84 ? 3.357 -2.274 5.166 1.00 82.56 84 PHE A C 1
ATOM 693 O O . PHE A 1 84 ? 3.981 -2.117 4.115 1.00 82.56 84 PHE A O 1
ATOM 700 N N . SER A 1 85 ? 2.320 -1.507 5.498 1.00 77.88 85 SER A N 1
ATOM 701 C CA . SER A 1 85 ? 1.871 -0.383 4.676 1.00 77.88 85 SER A CA 1
ATOM 702 C C . SER A 1 85 ? 2.932 0.710 4.601 1.00 77.88 85 SER A C 1
ATOM 704 O O . SER A 1 85 ? 3.308 1.126 3.507 1.00 77.88 85 SER A O 1
ATOM 706 N N . LEU A 1 86 ? 3.506 1.106 5.739 1.00 79.19 86 LEU A N 1
ATOM 707 C CA . LEU A 1 86 ? 4.604 2.077 5.778 1.00 79.19 86 LEU A CA 1
ATOM 708 C C . LEU A 1 86 ? 5.865 1.555 5.072 1.00 79.19 86 LEU A C 1
ATOM 710 O O . LEU A 1 86 ? 6.509 2.286 4.313 1.00 79.19 86 LEU A O 1
ATOM 714 N N . TYR A 1 87 ? 6.198 0.277 5.273 1.00 81.50 87 TYR A N 1
ATOM 715 C CA . TYR A 1 87 ? 7.347 -0.359 4.633 1.00 81.50 87 TYR A CA 1
ATOM 716 C C . TYR A 1 87 ? 7.217 -0.390 3.106 1.00 81.50 87 TYR A C 1
ATOM 718 O O . TYR A 1 87 ? 8.183 -0.090 2.404 1.00 81.50 87 TYR A O 1
ATOM 726 N N . ASN A 1 88 ? 6.033 -0.699 2.571 1.00 75.44 88 ASN A N 1
ATOM 727 C CA . ASN A 1 88 ? 5.804 -0.709 1.126 1.00 75.44 88 ASN A CA 1
ATOM 728 C C . ASN A 1 88 ? 5.969 0.680 0.500 1.00 75.44 88 ASN A C 1
ATOM 730 O O . ASN A 1 88 ? 6.616 0.791 -0.544 1.00 75.44 88 ASN A O 1
ATOM 734 N N . ILE A 1 89 ? 5.493 1.742 1.162 1.00 73.56 89 ILE A N 1
ATOM 735 C CA . ILE A 1 89 ? 5.692 3.124 0.696 1.00 73.56 89 ILE A CA 1
ATOM 736 C C . ILE A 1 89 ? 7.189 3.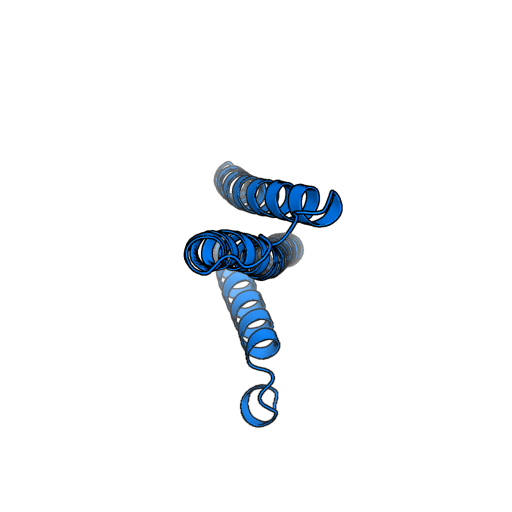428 0.586 1.00 73.56 89 ILE A C 1
ATOM 738 O O . ILE A 1 89 ? 7.658 3.916 -0.448 1.00 73.56 89 ILE A O 1
ATOM 742 N N . TYR A 1 90 ? 7.954 3.093 1.628 1.00 80.00 90 TYR A N 1
ATOM 743 C CA . TYR A 1 90 ? 9.406 3.259 1.630 1.00 80.00 90 TYR A CA 1
ATOM 744 C C . TYR A 1 90 ? 10.074 2.460 0.500 1.00 80.00 90 TYR A C 1
ATOM 746 O O . TYR A 1 90 ? 10.932 2.981 -0.218 1.00 80.00 90 TYR A O 1
ATOM 754 N N . ASN A 1 91 ? 9.663 1.207 0.299 1.00 77.12 91 ASN A N 1
ATOM 755 C CA . ASN A 1 91 ? 10.267 0.316 -0.689 1.00 77.12 91 ASN A CA 1
ATOM 756 C C . ASN A 1 91 ? 10.006 0.788 -2.129 1.00 77.12 91 ASN A C 1
ATOM 758 O O . ASN A 1 91 ? 10.911 0.762 -2.964 1.00 77.12 91 ASN A O 1
ATOM 762 N N . VAL A 1 92 ? 8.806 1.310 -2.407 1.00 71.12 92 VAL A N 1
ATOM 763 C CA . VAL A 1 92 ? 8.469 1.943 -3.692 1.00 71.12 92 VAL A CA 1
ATOM 764 C C . VAL A 1 92 ? 9.366 3.155 -3.959 1.00 71.12 92 VAL A C 1
ATOM 766 O O . VAL A 1 92 ? 9.950 3.266 -5.041 1.00 71.12 92 VAL A O 1
ATOM 769 N N . GLN A 1 93 ? 9.539 4.041 -2.972 1.00 72.62 93 GLN A N 1
ATOM 770 C CA . GLN A 1 93 ? 10.420 5.205 -3.112 1.00 72.62 93 GLN A CA 1
ATOM 771 C C . GLN A 1 93 ? 11.882 4.796 -3.338 1.00 72.62 93 GLN A C 1
ATOM 773 O O . GLN A 1 93 ? 12.568 5.373 -4.185 1.00 72.62 93 GLN A O 1
ATOM 778 N N . LYS A 1 94 ? 12.360 3.778 -2.613 1.00 76.75 94 LYS A N 1
ATOM 779 C CA . LYS A 1 94 ? 13.714 3.234 -2.763 1.00 76.75 94 LYS A CA 1
ATOM 780 C C . LYS A 1 94 ? 13.937 2.646 -4.157 1.00 76.75 94 LYS A C 1
ATOM 782 O O . LYS A 1 94 ? 14.958 2.930 -4.777 1.00 76.75 94 LYS A O 1
ATOM 787 N N . LEU A 1 95 ? 12.994 1.855 -4.664 1.00 68.88 95 LEU A N 1
ATOM 788 C CA . LEU A 1 95 ? 13.117 1.207 -5.971 1.00 68.88 95 LEU A CA 1
ATOM 789 C C . LEU A 1 95 ? 13.060 2.205 -7.123 1.00 68.88 95 LEU A C 1
ATOM 791 O O . LEU A 1 95 ? 13.842 2.065 -8.060 1.00 68.88 95 LEU A O 1
ATOM 795 N N . ARG A 1 96 ? 12.245 3.261 -7.017 1.00 66.50 96 ARG A N 1
ATOM 796 C CA . ARG A 1 96 ? 12.318 4.392 -7.951 1.00 66.50 96 ARG A CA 1
ATOM 797 C C . ARG A 1 96 ? 13.706 5.022 -7.959 1.00 66.50 96 ARG A C 1
ATOM 799 O O . ARG A 1 96 ? 14.315 5.112 -9.016 1.00 66.50 96 ARG A O 1
ATOM 806 N N . LYS A 1 97 ? 14.254 5.382 -6.792 1.00 70.19 97 LYS A N 1
ATOM 807 C CA . LYS A 1 97 ? 15.607 5.970 -6.696 1.00 70.19 97 LYS A CA 1
ATOM 808 C C . LYS A 1 97 ? 16.695 5.073 -7.294 1.00 70.19 97 LYS A C 1
ATOM 810 O O . LYS A 1 97 ? 17.638 5.584 -7.885 1.00 70.19 97 LYS A O 1
ATOM 815 N N . LEU A 1 98 ? 16.579 3.754 -7.139 1.00 69.19 98 LEU A N 1
ATOM 816 C CA . LEU A 1 98 ? 17.517 2.795 -7.731 1.00 69.19 98 LEU A CA 1
ATOM 817 C C . LEU A 1 98 ? 17.359 2.674 -9.251 1.00 69.19 98 LEU A C 1
ATOM 819 O O . LEU A 1 98 ? 18.360 2.487 -9.935 1.00 69.19 98 LEU A O 1
ATOM 823 N N . ALA A 1 99 ? 16.141 2.803 -9.778 1.00 61.03 99 ALA A N 1
ATOM 824 C CA . ALA A 1 99 ? 15.892 2.790 -11.217 1.00 61.03 99 ALA A CA 1
ATOM 825 C C . ALA A 1 99 ? 16.512 4.009 -11.930 1.00 61.03 99 ALA A C 1
ATOM 827 O O . ALA A 1 99 ? 17.013 3.858 -13.035 1.00 61.03 99 ALA A O 1
ATOM 828 N N . PHE A 1 100 ? 16.569 5.171 -11.266 1.00 53.94 100 PHE A N 1
ATOM 829 C CA . PHE A 1 100 ? 17.247 6.384 -11.760 1.00 53.94 100 PHE A CA 1
ATOM 830 C C . PHE A 1 100 ? 18.777 6.364 -11.632 1.00 53.94 100 PHE A C 1
ATOM 832 O O . PHE A 1 100 ? 19.448 7.249 -12.152 1.00 53.94 100 PHE A O 1
ATOM 839 N N . LYS A 1 101 ? 19.345 5.402 -10.895 1.00 56.00 101 LYS A N 1
ATOM 840 C CA . LYS A 1 101 ? 20.793 5.319 -10.637 1.00 56.00 101 LYS A CA 1
ATOM 841 C C . LYS A 1 101 ? 21.545 4.464 -11.665 1.00 56.00 101 LYS A C 1
ATOM 843 O O . LYS A 1 101 ? 22.702 4.124 -11.420 1.00 56.00 101 LYS A O 1
ATOM 848 N N . LYS A 1 102 ? 20.883 4.082 -12.759 1.00 45.41 102 LYS A N 1
ATOM 849 C CA . LYS A 1 102 ? 21.443 3.291 -13.856 1.00 45.41 102 LYS A CA 1
ATOM 850 C C . LYS A 1 102 ? 21.491 4.092 -15.141 1.00 45.41 102 LYS A C 1
ATOM 852 O O . LYS A 1 102 ? 20.466 4.733 -15.446 1.00 45.41 102 LYS A O 1
#

pLDDT: mean 81.41, std 7.72, range [45.41, 91.81]

Foldseek 3Di:
DCVVVVVVLVVVLVVQLVVQLVVVCVVPVDNVLSNVLSVLVSVLVVLCVLLVVLVVQQVVQVVVVVVVDDGDDQDPVSVVSNVVNVVSVVVSVVSVVVSVVD

Sequence (102 aa):
MYIFEKQYIFALILFTFSLVFLTSFREFGKPAISYRIAHLYVGNILFLITGGYVFLTFIFSMINKIFGESIYKLTNADIVLMIFSLYNIYNVQKLRKLAFKK

Organism: Fervidobacterium nodosum (strain ATCC 35602 / DSM 5306 / Rt17-B1) (NCBI:txid381764)

Radius of gyration: 17.68 Å; chains: 1; bounding box: 42×19×49 Å